Protein AF-A0A7Y2URL1-F1 (afdb_monomer)

Radius of gyration: 17.93 Å; Cα contacts (8 Å, |Δi|>4): 134; chains: 1; bounding box: 35×52×46 Å

Foldseek 3Di:
DDDDPPPPPQDPDPAAQEAEFEDDPCVLLVLLVVCLVCCVVNVHQHVYYHADDSSLVSQLCNLLVCSVVLNVLLVVLVVPDPDQDDPVCCVDDPNDGSVRVSCVVSCPVRCDPVSVVSVVVGTD

pLDDT: mean 84.2, std 15.53, range [36.22, 97.81]

Nearest PDB structures (foldseek):
  7y5e-assembly1_LN  TM=2.921E-01  e=6.245E+00  Porphyridium purpureum
  6xr0-assembly1_M  TM=3.214E-01  e=9.427E+00  Homo sapiens

Sequence (124 aa):
MLRLPLQMTAYDLPQFEQLVCSGGGTRCCWQGGWLDVVRDEIRLEPKRISAVSGGALTGAGFITRKGKTVLDAMCSAFGDLGSNIDPHEILTDEGLSAHQRVYREVVSDIFDAVTQREVTDGPP

Structure (mmCIF, N/CA/C/O backbone):
data_AF-A0A7Y2URL1-F1
#
_entry.id   AF-A0A7Y2URL1-F1
#
loop_
_atom_site.group_PDB
_atom_site.id
_atom_site.type_symbol
_atom_site.label_atom_id
_atom_site.label_alt_id
_atom_site.label_comp_id
_atom_site.label_asym_id
_atom_site.label_entity_id
_atom_site.label_seq_id
_atom_site.pdbx_PDB_ins_code
_atom_site.Cartn_x
_atom_site.Cartn_y
_atom_site.Cartn_z
_atom_site.occupancy
_atom_site.B_iso_or_equiv
_atom_site.auth_seq_id
_atom_site.auth_comp_id
_atom_site.auth_asym_id
_atom_site.auth_atom_id
_atom_site.pdbx_PDB_model_num
ATOM 1 N N . MET A 1 1 ? 0.204 -39.254 20.135 1.00 45.03 1 MET A N 1
ATOM 2 C CA . MET A 1 1 ? 0.805 -37.915 19.958 1.00 45.03 1 MET A CA 1
ATOM 3 C C . MET A 1 1 ? -0.348 -36.923 19.850 1.00 45.03 1 MET A C 1
ATOM 5 O O . MET A 1 1 ? -0.956 -36.813 18.795 1.00 45.03 1 MET A O 1
ATOM 9 N N . LEU A 1 2 ? -0.768 -36.346 20.979 1.00 36.22 2 LEU A N 1
ATOM 10 C CA . LEU A 1 2 ? -1.912 -35.433 21.049 1.00 36.22 2 LEU A CA 1
ATOM 11 C C . LEU A 1 2 ? -1.514 -34.090 20.426 1.00 36.22 2 LEU A C 1
ATOM 13 O O . LEU A 1 2 ? -0.689 -33.375 20.989 1.00 36.22 2 LEU A O 1
ATOM 17 N N . ARG A 1 3 ? -2.085 -33.749 19.266 1.00 45.50 3 ARG A N 1
ATOM 18 C CA . ARG A 1 3 ? -2.146 -32.353 18.820 1.00 45.50 3 ARG A CA 1
ATOM 19 C C . ARG A 1 3 ? -3.160 -31.656 19.722 1.00 45.50 3 ARG A C 1
ATOM 21 O O . ARG A 1 3 ? -4.354 -31.917 19.600 1.00 45.50 3 ARG A O 1
ATOM 28 N N . LEU A 1 4 ? -2.688 -30.813 20.636 1.00 40.22 4 LEU A N 1
ATOM 29 C CA . LEU A 1 4 ? -3.557 -29.811 21.244 1.00 40.22 4 LEU A CA 1
ATOM 30 C C . LEU A 1 4 ? -4.099 -28.920 20.115 1.00 40.22 4 LEU A C 1
ATOM 32 O O . LEU A 1 4 ? -3.298 -28.437 19.309 1.00 40.22 4 LEU A O 1
ATOM 36 N N . PRO A 1 5 ? -5.416 -28.681 20.027 1.00 43.69 5 PRO A N 1
ATOM 37 C CA . PRO A 1 5 ? -5.902 -27.565 19.245 1.00 43.69 5 PRO A CA 1
ATOM 38 C C . PRO A 1 5 ? -5.403 -26.299 19.944 1.00 43.69 5 PRO A C 1
ATOM 40 O O . PRO A 1 5 ? -5.748 -26.044 21.097 1.00 43.69 5 PRO A O 1
ATOM 43 N N . LEU A 1 6 ? -4.570 -25.511 19.265 1.00 50.34 6 LEU A N 1
ATOM 44 C CA . LEU A 1 6 ? -4.367 -24.111 19.625 1.00 50.34 6 LEU A CA 1
ATOM 45 C C . LEU A 1 6 ? -5.694 -23.388 19.363 1.00 50.34 6 LEU A C 1
ATOM 47 O O . LEU A 1 6 ? -5.870 -22.725 18.349 1.00 50.34 6 LEU A O 1
ATOM 51 N N . GLN A 1 7 ? -6.661 -23.552 20.264 1.00 49.12 7 GLN A N 1
ATOM 52 C CA . GLN A 1 7 ? -7.724 -22.576 20.430 1.00 49.12 7 GLN A CA 1
ATOM 53 C C . GLN A 1 7 ? -7.073 -21.360 21.084 1.00 49.12 7 GLN A C 1
ATOM 55 O O . GLN A 1 7 ? -7.101 -21.196 22.300 1.00 49.12 7 GLN A O 1
ATOM 60 N N . MET A 1 8 ? -6.441 -20.519 20.265 1.00 51.06 8 MET A N 1
ATOM 61 C CA . MET A 1 8 ? -6.251 -19.121 20.621 1.00 51.06 8 MET A CA 1
ATOM 62 C C . MET A 1 8 ? -7.650 -18.508 20.654 1.00 51.06 8 MET A C 1
ATOM 64 O O . MET A 1 8 ? -8.136 -17.963 19.669 1.00 51.06 8 MET A O 1
ATOM 68 N N . THR A 1 9 ? -8.346 -18.647 21.782 1.00 53.12 9 THR A N 1
ATOM 69 C CA . THR A 1 9 ? -9.370 -17.669 22.140 1.00 53.12 9 THR A CA 1
ATOM 70 C C . THR A 1 9 ? -8.675 -16.325 22.043 1.00 53.12 9 THR A C 1
ATOM 72 O O . THR A 1 9 ? -7.605 -16.196 22.640 1.00 53.12 9 THR A O 1
ATOM 75 N N . ALA A 1 10 ? -9.206 -15.398 21.243 1.00 54.72 10 ALA A N 1
ATOM 76 C CA . ALA A 1 10 ? -8.710 -14.034 21.158 1.00 54.72 10 ALA A CA 1
ATOM 77 C C . ALA A 1 10 ? -8.398 -13.562 22.581 1.00 54.72 10 ALA A C 1
ATOM 79 O O . ALA A 1 10 ? -9.305 -13.327 23.376 1.00 54.72 10 ALA A O 1
ATOM 80 N N . TYR A 1 11 ? -7.113 -13.553 22.937 1.00 54.53 11 TYR A N 1
ATOM 81 C CA . TYR A 1 11 ? -6.665 -12.877 24.137 1.00 54.53 11 TYR A CA 1
ATOM 82 C C . TYR A 1 11 ? -7.167 -11.439 23.996 1.00 54.53 11 TYR A C 1
ATOM 84 O O . TYR A 1 11 ? -7.282 -10.968 22.861 1.00 54.53 11 TYR A O 1
ATOM 92 N N . ASP A 1 12 ? -7.490 -10.768 25.104 1.00 67.44 12 ASP A N 1
ATOM 93 C CA . ASP A 1 12 ? -7.762 -9.324 25.145 1.00 67.44 12 ASP A CA 1
ATOM 94 C C . ASP A 1 12 ? -6.520 -8.567 24.648 1.00 67.44 12 ASP A C 1
ATOM 96 O O . ASP A 1 12 ? -5.747 -7.985 25.411 1.00 67.44 12 ASP A O 1
ATOM 100 N N . LEU A 1 13 ? -6.256 -8.655 23.347 1.00 70.31 13 LEU A N 1
ATOM 101 C CA . LEU A 1 13 ? -5.186 -7.956 22.690 1.00 70.31 13 LEU A CA 1
ATOM 102 C C . LEU A 1 13 ? -5.566 -6.484 22.780 1.00 70.31 13 LEU A C 1
ATOM 104 O O . LEU A 1 13 ? -6.713 -6.125 22.471 1.00 70.31 13 LEU A O 1
ATOM 108 N N . PRO A 1 14 ? -4.632 -5.631 23.225 1.00 76.12 14 PRO A N 1
ATOM 109 C CA . PRO A 1 14 ? -4.895 -4.211 23.286 1.00 76.12 14 PRO A CA 1
ATOM 110 C C . PRO A 1 14 ? -5.318 -3.741 21.896 1.00 76.12 14 PRO A C 1
ATOM 112 O O . PRO A 1 14 ? -4.638 -3.996 20.903 1.00 76.12 14 PRO A O 1
ATOM 115 N N . GLN A 1 15 ? -6.463 -3.068 21.838 1.00 87.62 15 GLN A N 1
ATOM 116 C CA . GLN A 1 15 ? -6.931 -2.458 20.605 1.00 87.62 15 GLN A CA 1
ATOM 117 C C . GLN A 1 15 ? -6.033 -1.264 20.283 1.00 87.62 15 GLN A C 1
ATOM 119 O O . GLN A 1 15 ? -5.816 -0.383 21.120 1.00 87.62 15 GLN A O 1
ATOM 124 N N . PHE A 1 16 ? -5.481 -1.245 19.073 1.00 92.00 16 PHE A N 1
ATOM 125 C CA . PHE A 1 16 ? -4.569 -0.194 18.643 1.00 92.00 16 PHE A CA 1
ATOM 126 C C . PHE A 1 16 ? -5.366 0.966 18.051 1.00 92.00 16 PHE A C 1
ATOM 128 O O . PHE A 1 16 ? -5.894 0.860 16.951 1.00 92.00 16 PHE A O 1
ATOM 135 N N . GLU A 1 17 ? -5.421 2.109 18.737 1.00 94.75 17 GLU A N 1
ATOM 136 C CA . GLU A 1 17 ? -6.118 3.288 18.196 1.00 94.75 17 GLU A CA 1
ATOM 137 C C . GLU A 1 17 ? -5.435 3.895 16.963 1.00 94.75 17 GLU A C 1
ATOM 139 O O . GLU A 1 17 ? -6.061 4.653 16.220 1.00 94.75 17 GLU A O 1
ATOM 144 N N . GLN A 1 18 ? -4.149 3.606 16.758 1.00 95.56 18 GLN A N 1
ATOM 145 C CA . GLN A 1 18 ? -3.357 4.191 15.689 1.00 95.56 18 GLN A CA 1
ATOM 146 C C . GLN A 1 18 ? -2.424 3.163 15.059 1.00 95.56 18 GLN A C 1
ATOM 148 O O . GLN A 1 18 ? -1.657 2.494 15.750 1.00 95.56 18 GLN A O 1
ATOM 153 N N . LEU A 1 19 ? -2.447 3.116 13.730 1.00 95.44 19 LEU A N 1
ATOM 154 C CA . LEU A 1 19 ? -1.481 2.400 12.914 1.00 95.44 19 LEU A CA 1
ATOM 155 C C . LEU A 1 19 ? -0.486 3.403 12.318 1.00 95.44 19 LEU A C 1
ATOM 157 O O . LEU A 1 19 ? -0.878 4.396 11.702 1.00 95.44 19 LEU A O 1
ATOM 161 N N . VAL A 1 20 ? 0.810 3.150 12.499 1.00 95.75 20 VAL A N 1
ATOM 162 C CA . VAL A 1 20 ? 1.879 3.986 11.937 1.00 95.75 20 VAL A CA 1
ATOM 163 C C . VAL A 1 20 ? 2.660 3.185 10.905 1.00 95.75 20 VAL A C 1
ATOM 165 O O . VAL A 1 20 ? 3.292 2.185 11.236 1.00 95.75 20 VAL A O 1
ATOM 168 N N . CYS A 1 21 ? 2.642 3.649 9.658 1.00 95.00 21 CYS A N 1
ATOM 169 C CA . CYS A 1 21 ? 3.365 3.038 8.552 1.00 95.00 21 CYS A CA 1
ATOM 170 C C . CYS A 1 21 ? 4.602 3.868 8.212 1.00 95.00 21 CYS A C 1
ATOM 172 O O . CYS A 1 21 ? 4.520 4.945 7.614 1.00 95.00 21 CYS A O 1
ATOM 174 N N . SER A 1 22 ? 5.767 3.357 8.588 1.00 91.62 22 SER A N 1
ATOM 175 C CA . SER A 1 22 ? 7.037 4.014 8.283 1.00 91.62 22 SER A CA 1
ATOM 176 C C . SER A 1 22 ? 7.510 3.692 6.864 1.00 91.62 22 SER A C 1
ATOM 178 O O . SER A 1 22 ? 7.227 2.624 6.323 1.00 91.62 22 SER A O 1
ATOM 180 N N . GLY A 1 23 ? 8.238 4.624 6.252 1.00 88.56 23 GLY A N 1
ATOM 181 C CA . GLY A 1 23 ? 8.891 4.391 4.966 1.00 88.56 23 GLY A CA 1
ATOM 182 C C . GLY A 1 23 ? 10.241 3.676 5.072 1.00 88.56 23 GLY A C 1
ATOM 183 O O . GLY A 1 23 ? 10.648 3.161 6.114 1.00 88.56 23 GLY A O 1
ATOM 184 N N . GLY A 1 24 ? 10.982 3.718 3.963 1.00 79.69 24 GLY A N 1
ATOM 185 C CA . GLY A 1 24 ? 12.361 3.244 3.857 1.00 79.69 24 GLY A CA 1
ATOM 186 C C . GLY A 1 24 ? 12.487 1.902 3.140 1.00 79.69 24 GLY A C 1
ATOM 187 O O . GLY A 1 24 ? 12.099 0.871 3.680 1.00 79.69 24 GLY A O 1
ATOM 188 N N . GLY A 1 25 ? 13.099 1.923 1.953 1.00 74.69 25 GLY A N 1
ATOM 189 C CA . GLY A 1 25 ? 13.448 0.741 1.159 1.00 74.69 25 GLY A CA 1
ATOM 190 C C . GLY A 1 25 ? 12.334 -0.304 1.040 1.00 74.69 25 GLY A C 1
ATOM 191 O O . GLY A 1 25 ? 11.143 0.010 1.021 1.00 74.69 25 GLY A O 1
ATOM 192 N N . THR A 1 26 ? 12.731 -1.575 1.028 1.00 72.44 26 THR A N 1
ATOM 193 C CA . THR A 1 26 ? 11.826 -2.732 0.921 1.00 72.44 26 THR A CA 1
ATOM 194 C C . THR A 1 26 ? 10.944 -2.954 2.158 1.00 72.44 26 THR A C 1
ATOM 196 O O . THR A 1 26 ? 10.049 -3.801 2.121 1.00 72.44 26 THR A O 1
ATOM 199 N N . ARG A 1 27 ? 11.123 -2.184 3.247 1.00 81.38 27 ARG A N 1
ATOM 200 C CA . ARG A 1 27 ? 10.321 -2.344 4.475 1.00 81.38 27 ARG A CA 1
ATOM 201 C C . ARG A 1 27 ? 8.840 -2.071 4.253 1.00 81.38 27 ARG A C 1
ATOM 203 O O . ARG A 1 27 ? 8.029 -2.700 4.919 1.00 81.38 27 ARG A O 1
ATOM 210 N N . CYS A 1 28 ? 8.479 -1.201 3.311 1.00 84.50 28 CYS A N 1
ATOM 211 C CA . CYS A 1 28 ? 7.074 -0.939 2.986 1.00 84.50 28 CYS A CA 1
ATOM 212 C C . CYS A 1 28 ? 6.339 -2.198 2.485 1.00 84.50 28 CYS A C 1
ATOM 214 O O . CYS A 1 28 ? 5.222 -2.482 2.921 1.00 84.50 28 CYS A O 1
ATOM 216 N N . CYS A 1 29 ? 6.995 -2.997 1.639 1.00 86.38 29 CYS A N 1
ATOM 217 C CA . CYS A 1 29 ? 6.456 -4.252 1.114 1.00 86.38 29 CYS A CA 1
ATOM 218 C C . CYS A 1 29 ? 6.368 -5.322 2.210 1.00 86.38 29 CYS A C 1
ATOM 220 O O . CYS A 1 29 ? 5.349 -5.998 2.335 1.00 86.38 29 CYS A O 1
ATOM 222 N N . TRP A 1 30 ? 7.398 -5.428 3.057 1.00 89.19 30 TRP A N 1
ATOM 223 C CA . TRP A 1 30 ? 7.390 -6.357 4.191 1.00 89.19 30 TRP A CA 1
ATOM 224 C C . TRP A 1 30 ? 6.297 -6.016 5.213 1.00 89.19 30 TRP A C 1
ATOM 226 O O . TRP A 1 30 ? 5.535 -6.889 5.621 1.00 89.19 30 TRP A O 1
ATOM 236 N N . GLN A 1 31 ? 6.173 -4.736 5.579 1.00 90.94 31 GLN A N 1
ATOM 237 C CA . GLN A 1 31 ? 5.148 -4.259 6.504 1.00 90.94 31 GLN A CA 1
ATOM 238 C C . GLN A 1 31 ? 3.739 -4.505 5.943 1.00 90.94 31 GLN A C 1
ATOM 240 O O . GLN A 1 31 ? 2.861 -4.941 6.680 1.00 90.94 31 GLN A O 1
ATOM 245 N N . GLY A 1 32 ? 3.528 -4.257 4.646 1.00 90.50 32 GLY A N 1
ATOM 246 C CA . GLY A 1 32 ? 2.250 -4.513 3.980 1.00 90.50 32 GLY A CA 1
ATOM 247 C C . GLY A 1 32 ? 1.870 -5.989 3.975 1.00 90.50 32 GLY A C 1
ATOM 248 O O . GLY A 1 32 ? 0.757 -6.320 4.371 1.00 90.50 32 GLY A O 1
ATOM 249 N N . GLY A 1 33 ? 2.804 -6.873 3.614 1.00 89.94 33 GLY A N 1
ATOM 250 C CA . GLY A 1 33 ? 2.568 -8.318 3.638 1.00 89.94 33 GLY A CA 1
ATOM 251 C C . GLY A 1 33 ? 2.282 -8.852 5.043 1.00 89.94 33 GLY A C 1
ATOM 252 O O . GLY A 1 33 ? 1.388 -9.672 5.217 1.00 89.94 33 GLY A O 1
ATOM 253 N N . TRP A 1 34 ? 2.990 -8.356 6.064 1.00 90.75 34 TRP A N 1
ATOM 254 C CA . TRP A 1 34 ? 2.696 -8.720 7.452 1.00 90.75 34 TRP A CA 1
ATOM 255 C C . TRP A 1 34 ? 1.299 -8.255 7.879 1.00 90.75 34 TRP A C 1
ATOM 257 O O . TRP A 1 34 ? 0.536 -9.053 8.420 1.00 90.75 34 TRP A O 1
ATOM 267 N N . LEU A 1 35 ? 0.946 -6.993 7.596 1.00 93.00 35 LEU A N 1
ATOM 268 C CA . LEU A 1 35 ? -0.368 -6.432 7.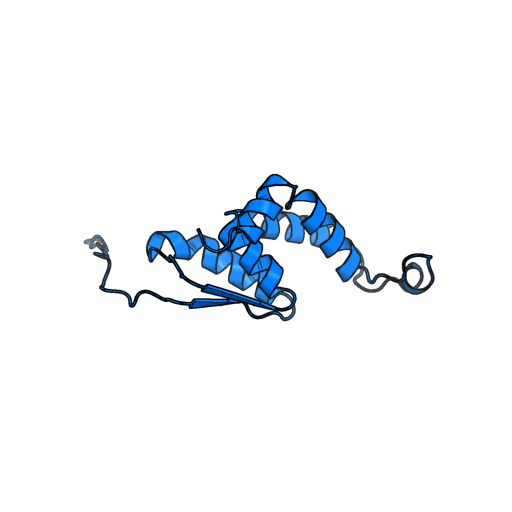923 1.00 93.00 35 LEU A CA 1
ATOM 269 C C . LEU A 1 35 ? -1.512 -7.197 7.249 1.00 93.00 35 LEU A C 1
ATOM 271 O O . LEU A 1 35 ? -2.544 -7.391 7.880 1.00 93.00 35 LEU A O 1
ATOM 275 N N . ASP A 1 36 ? -1.326 -7.649 6.009 1.00 90.75 36 ASP A N 1
ATOM 276 C CA . ASP A 1 36 ? -2.319 -8.435 5.266 1.00 90.75 36 ASP A CA 1
ATOM 277 C C . ASP A 1 36 ? -2.660 -9.758 5.969 1.00 90.75 36 ASP A C 1
ATOM 279 O O . ASP A 1 36 ? -3.821 -10.149 6.031 1.00 90.75 36 ASP A O 1
ATOM 283 N N . VAL A 1 37 ? -1.659 -10.399 6.582 1.00 90.88 37 VAL A N 1
ATOM 284 C CA . VAL A 1 37 ? -1.835 -11.654 7.324 1.00 90.88 37 VAL A CA 1
ATOM 285 C C . VAL A 1 37 ? -2.443 -11.419 8.706 1.00 90.88 37 VAL A C 1
ATOM 287 O O . VAL A 1 37 ? -3.343 -12.147 9.112 1.00 90.88 37 VAL A O 1
ATOM 290 N N . VAL A 1 38 ? -1.950 -10.434 9.464 1.00 91.50 38 VAL A N 1
ATOM 291 C CA . VAL A 1 38 ? -2.334 -10.308 10.883 1.00 91.50 38 VAL A CA 1
ATOM 292 C C . VAL A 1 38 ? -3.613 -9.515 11.114 1.00 91.50 38 VAL A C 1
ATOM 294 O O . VAL A 1 38 ? -4.217 -9.672 12.173 1.00 91.50 38 VAL A O 1
ATOM 297 N N . ARG A 1 39 ? -4.022 -8.647 10.175 1.00 92.12 39 ARG A N 1
ATOM 298 C CA . ARG A 1 39 ? -5.122 -7.690 10.390 1.00 92.12 39 ARG A CA 1
ATOM 299 C C . ARG A 1 39 ? -6.417 -8.352 10.846 1.00 92.12 39 ARG A C 1
ATOM 301 O O . ARG A 1 39 ? -7.052 -7.844 11.761 1.00 92.12 39 ARG A O 1
ATOM 308 N N . ASP A 1 40 ? -6.791 -9.474 10.240 1.00 91.12 40 ASP A N 1
ATOM 309 C CA . ASP A 1 40 ? -8.066 -10.132 10.519 1.00 91.12 40 ASP A CA 1
ATOM 310 C C . ASP A 1 40 ? -7.940 -11.026 11.770 1.00 91.12 40 ASP A C 1
ATOM 312 O O . ASP A 1 40 ? -8.843 -11.048 12.606 1.00 91.12 40 ASP A O 1
ATOM 316 N N . GLU A 1 41 ? -6.774 -11.654 11.974 1.00 91.25 41 GLU A N 1
ATOM 317 C CA . GLU A 1 41 ? -6.463 -12.480 13.154 1.00 91.25 41 GLU A CA 1
ATOM 318 C C . GLU A 1 41 ? -6.517 -11.686 14.466 1.00 91.25 41 GLU A C 1
ATOM 320 O O . GLU A 1 41 ? -6.976 -12.196 15.489 1.00 91.25 41 GLU A O 1
ATOM 325 N N . ILE A 1 42 ? -6.072 -10.425 14.443 1.00 90.31 42 ILE A N 1
ATOM 326 C CA . ILE A 1 42 ? -6.070 -9.553 15.630 1.00 90.31 42 ILE A CA 1
ATOM 327 C C . ILE A 1 42 ? -7.217 -8.538 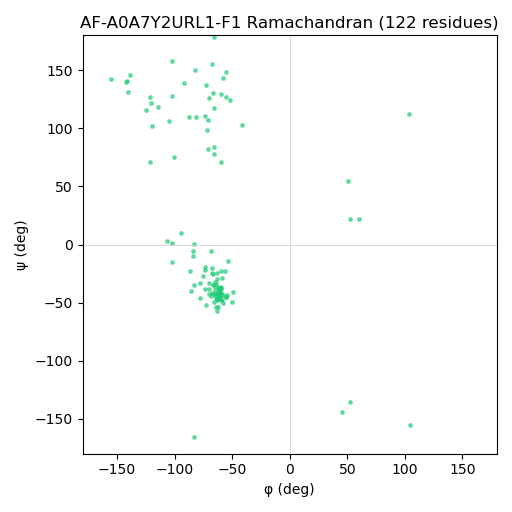15.642 1.00 90.31 42 ILE A C 1
ATOM 329 O O . ILE A 1 42 ? -7.289 -7.740 16.575 1.00 90.31 42 ILE A O 1
ATOM 333 N N . ARG A 1 43 ? -8.097 -8.558 14.629 1.00 90.88 43 ARG A N 1
ATOM 334 C CA . ARG A 1 43 ? -9.166 -7.562 14.417 1.00 90.88 43 ARG A CA 1
ATOM 335 C C . ARG A 1 43 ? -8.631 -6.128 14.474 1.00 90.88 43 ARG A C 1
ATOM 337 O O . ARG A 1 43 ? -9.056 -5.306 15.278 1.00 90.88 43 ARG A O 1
ATOM 344 N N . LEU A 1 44 ? -7.621 -5.854 13.654 1.00 92.56 44 LEU A N 1
ATOM 345 C CA . LEU A 1 44 ? -6.939 -4.569 13.613 1.00 92.56 44 LEU A CA 1
ATOM 346 C C . LEU A 1 44 ? -7.835 -3.496 12.971 1.00 92.56 44 LEU A C 1
ATOM 348 O O . LEU A 1 44 ? -7.877 -3.377 11.747 1.00 92.56 44 LEU A O 1
ATOM 352 N N . GLU A 1 45 ? -8.488 -2.690 13.808 1.00 92.94 45 GLU A N 1
ATOM 353 C CA . GLU A 1 45 ? -9.413 -1.611 13.416 1.00 92.94 45 GLU A CA 1
ATOM 354 C C . GLU A 1 45 ? -8.936 -0.246 13.970 1.00 92.94 45 GLU A C 1
ATOM 356 O O . GLU A 1 45 ? -9.493 0.290 14.934 1.00 92.94 45 GLU A O 1
ATOM 361 N N . PRO A 1 46 ? -7.835 0.324 13.436 1.00 95.12 46 PRO A N 1
ATOM 362 C CA . PRO A 1 46 ? -7.265 1.558 13.960 1.00 95.12 46 PRO A CA 1
ATOM 363 C C . PRO A 1 46 ? -8.127 2.772 13.603 1.00 95.12 46 PRO A C 1
ATOM 365 O O . PRO A 1 46 ? -8.499 2.971 12.454 1.00 95.12 46 PRO A O 1
ATOM 368 N N . LYS A 1 47 ? -8.338 3.680 14.561 1.00 95.62 47 LYS A N 1
ATOM 369 C CA . LYS A 1 47 ? -9.073 4.943 14.339 1.00 95.62 47 LYS A CA 1
ATOM 370 C C . LYS A 1 47 ? -8.278 5.970 13.532 1.00 95.62 47 LYS A C 1
ATOM 372 O O . LYS A 1 47 ? -8.835 6.954 13.052 1.00 95.62 47 LYS A O 1
ATOM 377 N N . ARG A 1 48 ? -6.954 5.811 13.463 1.00 96.44 48 ARG A N 1
ATOM 378 C CA . ARG A 1 48 ? -6.037 6.711 12.754 1.00 96.44 48 ARG A CA 1
ATOM 379 C C . ARG A 1 48 ? -4.946 5.921 12.056 1.00 96.44 48 ARG A C 1
ATOM 381 O O . ARG A 1 48 ? -4.369 5.002 12.632 1.00 96.44 48 ARG A O 1
ATOM 388 N N . ILE A 1 49 ? -4.597 6.356 10.852 1.00 97.12 49 ILE A N 1
ATOM 389 C CA . ILE A 1 49 ? -3.445 5.845 10.114 1.00 97.12 49 ILE A CA 1
ATOM 390 C C . ILE A 1 49 ? -2.514 7.023 9.832 1.00 97.12 49 ILE A C 1
ATOM 392 O O . ILE A 1 49 ? -2.939 8.055 9.319 1.00 97.12 49 ILE A O 1
ATOM 396 N N . SER A 1 50 ? -1.240 6.893 10.195 1.00 96.81 50 SER A N 1
ATOM 397 C CA . SER A 1 50 ? -0.200 7.873 9.865 1.00 96.81 50 SER A CA 1
ATOM 398 C C . SER A 1 50 ? 0.878 7.187 9.055 1.00 96.81 50 SER A C 1
ATOM 400 O O . SER A 1 50 ? 1.465 6.208 9.510 1.00 96.81 50 SER A O 1
ATOM 402 N N . ALA A 1 51 ? 1.139 7.684 7.854 1.00 95.31 51 ALA A N 1
ATOM 403 C CA . ALA A 1 51 ? 1.999 6.996 6.912 1.00 95.31 51 ALA A CA 1
ATOM 404 C C . ALA A 1 51 ? 2.871 7.980 6.131 1.00 95.31 51 ALA A C 1
ATOM 406 O O . ALA A 1 51 ? 2.412 9.058 5.762 1.00 95.31 51 ALA A O 1
ATOM 407 N N . VAL A 1 52 ? 4.137 7.625 5.896 1.00 94.50 52 VAL A N 1
ATOM 408 C CA . VAL A 1 52 ? 5.108 8.511 5.230 1.00 94.50 52 VAL A CA 1
ATOM 409 C C . VAL A 1 52 ? 5.984 7.752 4.238 1.00 94.50 52 VAL A C 1
ATOM 411 O O . VAL A 1 52 ? 6.362 6.604 4.482 1.00 94.50 52 VAL A O 1
ATOM 414 N N . SER A 1 53 ? 6.363 8.410 3.135 1.00 92.19 53 SER A N 1
ATOM 415 C CA . SER A 1 53 ? 7.198 7.818 2.074 1.00 92.19 53 SER A CA 1
ATOM 416 C C . SER A 1 53 ? 6.600 6.480 1.593 1.00 92.19 53 SER A C 1
ATOM 418 O O . SER A 1 53 ? 5.387 6.391 1.431 1.00 92.19 53 SER A O 1
ATOM 420 N N . GLY A 1 54 ? 7.393 5.420 1.405 1.00 91.50 54 GLY A N 1
ATOM 421 C CA . GLY A 1 54 ? 6.885 4.090 1.035 1.00 91.50 54 GLY A CA 1
ATOM 422 C C . GLY A 1 54 ? 5.843 3.519 2.012 1.00 91.50 54 GLY A C 1
ATOM 423 O O . GLY A 1 54 ? 5.012 2.713 1.612 1.00 91.50 54 GLY A O 1
ATOM 424 N N . GLY A 1 55 ? 5.820 3.974 3.269 1.00 94.44 55 GLY A N 1
ATOM 425 C CA . GLY A 1 55 ? 4.787 3.595 4.232 1.00 94.44 55 GLY A CA 1
ATOM 426 C C . GLY A 1 55 ? 3.400 4.119 3.856 1.00 94.44 55 GLY A C 1
ATOM 427 O O . GLY A 1 55 ? 2.408 3.493 4.218 1.00 94.44 55 GLY A O 1
ATOM 428 N N . ALA A 1 56 ? 3.306 5.219 3.095 1.00 94.81 56 ALA A N 1
ATOM 429 C CA . ALA A 1 56 ? 2.038 5.724 2.561 1.00 94.81 56 ALA A CA 1
ATOM 430 C C . ALA A 1 56 ? 1.373 4.702 1.631 1.00 94.81 56 ALA A C 1
ATOM 432 O O . ALA A 1 56 ? 0.175 4.462 1.751 1.00 94.81 56 ALA A O 1
ATOM 433 N N . LEU A 1 57 ? 2.164 4.023 0.794 1.00 94.44 57 LEU A N 1
ATOM 434 C CA . LEU A 1 57 ? 1.680 2.930 -0.047 1.00 94.44 57 LEU A CA 1
ATOM 435 C C . LEU A 1 57 ? 1.172 1.752 0.797 1.00 94.44 57 LEU A C 1
ATOM 437 O O . LEU A 1 57 ? 0.106 1.209 0.521 1.00 94.44 57 LEU A O 1
ATOM 441 N N . THR A 1 58 ? 1.892 1.393 1.864 1.00 95.25 58 THR A N 1
ATOM 442 C CA . THR A 1 58 ? 1.442 0.364 2.812 1.00 95.25 58 THR A CA 1
ATOM 443 C C . THR A 1 58 ? 0.116 0.738 3.477 1.00 95.25 58 THR A C 1
ATOM 445 O O . THR A 1 58 ? -0.780 -0.096 3.565 1.00 95.25 58 THR A O 1
ATOM 448 N N . GLY A 1 59 ? -0.026 1.988 3.930 1.00 96.00 59 GLY A N 1
ATOM 449 C CA . GLY A 1 59 ? -1.266 2.494 4.522 1.00 96.00 59 GLY A CA 1
ATOM 450 C C . GLY A 1 59 ? -2.436 2.464 3.537 1.00 96.00 59 GLY A C 1
ATOM 451 O O . GLY A 1 59 ? -3.505 1.966 3.879 1.00 96.00 59 GLY A O 1
ATOM 452 N N . ALA A 1 60 ? -2.216 2.909 2.299 1.00 96.06 60 ALA A N 1
ATOM 453 C CA . ALA A 1 60 ? -3.224 2.857 1.243 1.00 96.06 60 ALA A CA 1
ATOM 454 C C . ALA A 1 60 ? -3.648 1.411 0.926 1.00 96.06 60 ALA A C 1
ATOM 456 O O . ALA A 1 60 ? -4.839 1.118 0.835 1.00 96.06 60 ALA A O 1
ATOM 457 N N . GLY A 1 61 ? -2.692 0.481 0.831 1.00 95.62 61 GLY A N 1
ATOM 458 C CA . GLY A 1 61 ? -2.973 -0.944 0.641 1.00 95.62 61 GLY A CA 1
ATOM 459 C C . GLY A 1 61 ? -3.730 -1.578 1.815 1.00 95.62 61 GLY A C 1
ATOM 460 O O . GLY A 1 61 ? -4.570 -2.451 1.601 1.00 95.62 61 GLY A O 1
ATOM 461 N N . PHE A 1 62 ? -3.476 -1.125 3.048 1.00 96.38 62 PHE A N 1
ATOM 462 C CA . PHE A 1 62 ? -4.226 -1.558 4.228 1.00 96.38 62 PHE A CA 1
ATOM 463 C C . PHE A 1 62 ? -5.690 -1.095 4.172 1.00 96.38 62 PHE A C 1
ATOM 465 O O . PHE A 1 62 ? -6.586 -1.926 4.336 1.00 96.38 62 PHE A O 1
ATOM 472 N N . ILE A 1 63 ? -5.931 0.194 3.897 1.00 96.81 63 ILE A N 1
ATOM 473 C CA . ILE A 1 63 ? -7.282 0.781 3.809 1.00 96.81 63 ILE A CA 1
ATOM 474 C C . ILE A 1 63 ? -8.115 0.061 2.741 1.00 96.81 63 ILE A C 1
ATOM 476 O O . ILE A 1 63 ? -9.198 -0.437 3.021 1.00 96.81 63 ILE A O 1
ATOM 480 N N . THR A 1 64 ? -7.552 -0.085 1.543 1.00 96.44 64 THR A N 1
ATOM 481 C CA . THR A 1 64 ? -8.246 -0.605 0.346 1.00 96.44 64 THR A CA 1
ATOM 482 C C . THR A 1 64 ? -8.301 -2.136 0.259 1.00 96.44 64 THR A C 1
ATOM 484 O O . THR A 1 64 ? -8.763 -2.692 -0.734 1.00 96.44 64 THR A O 1
ATOM 487 N N . ARG A 1 65 ? -7.746 -2.856 1.246 1.00 95.31 65 ARG A N 1
ATOM 488 C CA . ARG A 1 65 ? -7.468 -4.310 1.172 1.00 95.31 65 ARG A CA 1
ATOM 489 C C . ARG A 1 65 ? -6.655 -4.736 -0.069 1.00 95.31 65 ARG A C 1
ATOM 491 O O . ARG A 1 65 ? -6.661 -5.907 -0.438 1.00 95.31 65 ARG A O 1
ATOM 498 N N . LYS A 1 66 ? -5.903 -3.823 -0.697 1.00 95.19 66 LYS A N 1
ATOM 499 C CA . LYS A 1 66 ? -5.046 -4.118 -1.863 1.00 95.19 66 LYS A CA 1
ATOM 500 C C . LYS A 1 66 ? -3.588 -4.424 -1.516 1.00 95.19 66 LYS A C 1
ATOM 502 O O . LYS A 1 66 ? -2.760 -4.519 -2.418 1.00 95.19 66 LYS A O 1
ATOM 507 N N . GLY A 1 67 ? -3.248 -4.599 -0.236 1.00 92.75 67 GLY A N 1
ATOM 508 C CA . GLY A 1 67 ? -1.874 -4.847 0.223 1.00 92.75 67 GLY A CA 1
ATOM 509 C C . GLY A 1 67 ? -1.157 -5.974 -0.533 1.00 92.75 67 GLY A C 1
ATOM 510 O O . GLY A 1 67 ? -0.060 -5.761 -1.052 1.00 92.75 67 GLY A O 1
ATOM 511 N N . LYS A 1 68 ? -1.797 -7.143 -0.670 1.00 91.94 68 LYS A N 1
ATOM 512 C CA . LYS A 1 68 ? -1.248 -8.271 -1.440 1.00 91.94 68 LYS A CA 1
ATOM 513 C C . LYS A 1 68 ? -1.088 -7.959 -2.929 1.00 91.94 68 LYS A C 1
ATOM 515 O O . LYS A 1 68 ? -0.047 -8.268 -3.499 1.00 91.94 68 LYS A O 1
ATOM 520 N N . THR A 1 69 ? -2.076 -7.304 -3.537 1.00 94.25 69 THR A N 1
ATOM 521 C CA . THR A 1 69 ? -2.032 -6.889 -4.948 1.00 94.25 69 THR A CA 1
ATOM 522 C C . THR A 1 69 ? -0.859 -5.950 -5.220 1.00 94.25 69 THR A C 1
ATOM 524 O O . THR A 1 69 ? -0.142 -6.129 -6.199 1.00 94.25 69 THR A O 1
ATOM 527 N N . VAL A 1 70 ? -0.621 -4.983 -4.327 1.00 92.69 70 VAL A N 1
ATOM 528 C CA . VAL A 1 70 ? 0.534 -4.077 -4.402 1.00 92.69 70 VAL A CA 1
ATOM 529 C C . VAL A 1 70 ? 1.845 -4.848 -4.310 1.00 92.69 70 VAL A C 1
ATOM 531 O O . VAL A 1 70 ? 2.745 -4.601 -5.109 1.00 92.69 70 V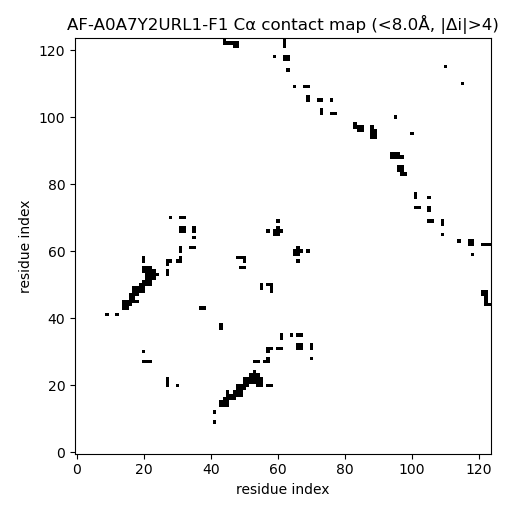AL A O 1
ATOM 534 N N . LEU A 1 71 ? 1.961 -5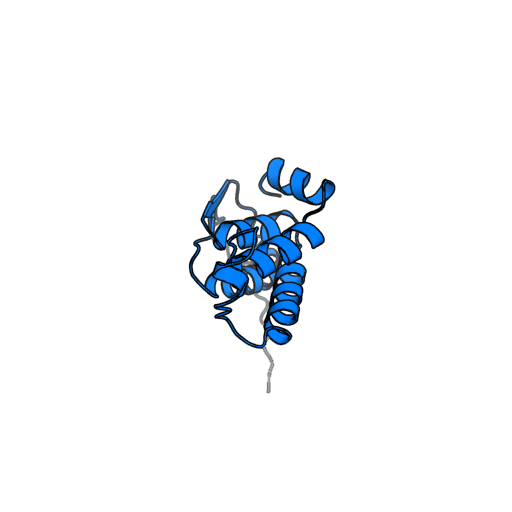.776 -3.355 1.00 90.94 71 LEU A N 1
ATOM 535 C CA . LEU A 1 71 ? 3.166 -6.588 -3.196 1.00 90.94 71 LEU A CA 1
ATOM 536 C C . LEU A 1 71 ? 3.472 -7.389 -4.468 1.00 90.94 71 LEU A C 1
ATOM 538 O O . LEU A 1 71 ? 4.602 -7.355 -4.948 1.00 90.94 71 LEU A O 1
ATOM 542 N N . ASP A 1 72 ? 2.468 -8.064 -5.026 1.00 92.06 72 ASP A N 1
ATOM 543 C CA . ASP A 1 72 ? 2.633 -8.901 -6.216 1.00 92.06 72 ASP A CA 1
ATOM 544 C C . ASP A 1 72 ? 3.019 -8.075 -7.446 1.00 92.06 72 ASP A C 1
ATOM 546 O O . ASP A 1 72 ? 3.942 -8.446 -8.173 1.00 92.06 72 ASP A O 1
ATOM 550 N N . ALA A 1 73 ? 2.373 -6.924 -7.650 1.00 92.69 73 ALA A N 1
ATOM 551 C CA . ALA A 1 73 ? 2.690 -6.029 -8.759 1.00 92.69 73 ALA A CA 1
ATOM 552 C C . ALA A 1 73 ? 4.097 -5.430 -8.639 1.00 92.69 73 ALA A C 1
ATOM 554 O O . ALA A 1 73 ? 4.835 -5.405 -9.621 1.00 92.69 73 ALA A O 1
ATOM 555 N N . MET A 1 74 ? 4.505 -5.013 -7.434 1.00 90.75 74 MET A N 1
ATOM 556 C CA . MET A 1 74 ? 5.873 -4.549 -7.189 1.00 90.75 74 MET A CA 1
ATOM 557 C C . MET A 1 74 ? 6.890 -5.658 -7.466 1.00 90.75 74 MET A C 1
ATOM 559 O O . MET A 1 74 ? 7.887 -5.417 -8.140 1.00 90.75 74 MET A O 1
ATOM 563 N N . CYS A 1 75 ? 6.646 -6.883 -6.987 1.00 90.38 75 CYS A N 1
ATOM 564 C CA . CYS A 1 75 ? 7.520 -8.024 -7.262 1.00 90.38 75 CYS A CA 1
ATOM 565 C C . CYS A 1 75 ? 7.637 -8.318 -8.762 1.00 90.38 75 CYS A C 1
ATOM 567 O O . CYS A 1 75 ? 8.745 -8.571 -9.229 1.00 90.38 75 CYS A O 1
ATOM 569 N N . SER A 1 76 ? 6.529 -8.256 -9.506 1.00 92.50 76 SER A N 1
ATOM 570 C CA . SER A 1 76 ? 6.537 -8.429 -10.961 1.00 92.50 76 SER A CA 1
ATOM 571 C C . SER A 1 76 ? 7.360 -7.335 -11.642 1.00 92.50 76 SER A C 1
ATOM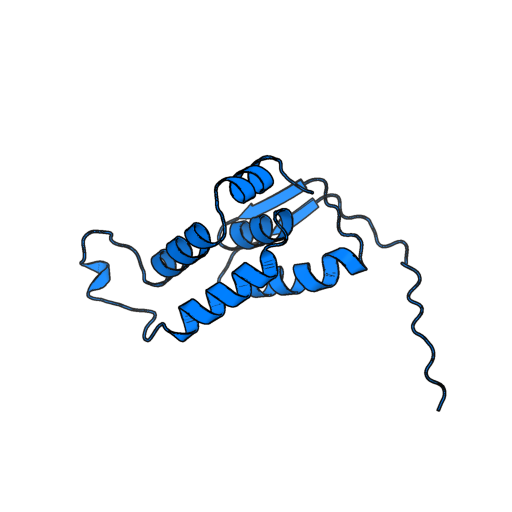 573 O O . SER A 1 76 ? 8.313 -7.642 -12.349 1.00 92.50 76 SER A O 1
ATOM 575 N N . ALA A 1 77 ? 7.058 -6.063 -11.364 1.00 90.69 77 ALA A N 1
ATOM 576 C CA . ALA A 1 77 ? 7.725 -4.929 -12.000 1.00 90.69 77 ALA A CA 1
ATOM 577 C C . ALA A 1 77 ? 9.232 -4.882 -11.697 1.00 90.69 77 ALA A C 1
ATOM 579 O O . ALA A 1 77 ? 10.036 -4.558 -12.567 1.00 90.69 77 ALA A O 1
ATOM 580 N N . PHE A 1 78 ? 9.643 -5.248 -10.477 1.00 87.94 78 PHE A N 1
ATOM 581 C CA . PHE A 1 78 ? 11.064 -5.360 -10.143 1.00 87.94 78 PHE A CA 1
ATOM 582 C C . PHE A 1 78 ? 11.733 -6.605 -10.726 1.00 87.94 78 PHE A C 1
ATOM 584 O O . PHE A 1 78 ? 12.939 -6.570 -10.958 1.00 87.94 78 PHE A O 1
ATOM 591 N N . GLY A 1 79 ? 10.992 -7.690 -10.961 1.00 89.06 79 GLY A N 1
ATOM 592 C CA . GLY A 1 79 ? 11.513 -8.892 -11.615 1.00 89.06 79 GLY A CA 1
ATOM 593 C C . GLY A 1 79 ? 11.922 -8.644 -13.068 1.00 89.06 79 GLY A C 1
ATOM 594 O O . GLY A 1 79 ? 12.903 -9.222 -13.531 1.00 89.06 79 GLY A O 1
ATOM 595 N N . ASP A 1 80 ? 11.219 -7.737 -13.744 1.00 84.19 80 ASP A N 1
ATOM 596 C CA . ASP A 1 80 ? 11.496 -7.348 -15.129 1.00 84.19 80 ASP A CA 1
ATOM 597 C C . ASP A 1 80 ? 12.587 -6.263 -15.242 1.00 84.19 80 ASP A C 1
ATOM 599 O O . ASP A 1 80 ? 13.089 -5.978 -16.334 1.00 84.19 80 ASP A O 1
ATOM 603 N N . LEU A 1 81 ? 12.997 -5.659 -14.119 1.00 80.75 81 LEU A N 1
ATOM 604 C CA . LEU A 1 81 ? 13.968 -4.570 -14.107 1.00 80.75 81 LEU A CA 1
ATOM 605 C C . LEU A 1 81 ? 15.410 -5.099 -14.187 1.00 80.75 81 LEU A C 1
ATOM 607 O O . LEU A 1 81 ? 15.957 -5.640 -13.228 1.00 80.75 81 LEU A O 1
ATOM 611 N N . GLY A 1 82 ? 16.068 -4.875 -15.327 1.00 77.94 82 GLY A N 1
ATOM 612 C CA . GLY A 1 82 ? 17.455 -5.304 -15.548 1.00 77.94 82 GLY A CA 1
ATOM 613 C C . GLY A 1 82 ? 18.525 -4.484 -14.807 1.00 77.94 82 GLY A C 1
ATOM 614 O O . GLY A 1 82 ? 19.632 -4.978 -14.591 1.00 77.94 82 GLY A O 1
ATOM 615 N N . SER A 1 83 ? 18.230 -3.237 -14.414 1.00 79.81 83 SER A N 1
ATOM 616 C CA . SER A 1 83 ? 19.153 -2.351 -13.686 1.00 79.81 83 SER A CA 1
ATOM 617 C C . SER A 1 83 ? 18.400 -1.297 -12.870 1.00 79.81 83 SER A C 1
ATOM 619 O O . SER A 1 83 ? 17.419 -0.727 -13.333 1.00 79.81 83 SER A O 1
ATOM 621 N N . ASN A 1 84 ? 18.912 -0.976 -11.676 1.00 77.31 84 ASN A N 1
ATOM 622 C CA . ASN A 1 84 ? 18.428 0.148 -10.857 1.00 77.31 84 ASN A CA 1
ATOM 623 C C . ASN A 1 84 ? 19.054 1.498 -11.249 1.00 77.31 84 ASN A C 1
ATOM 625 O O . ASN A 1 84 ? 18.713 2.531 -10.673 1.00 77.31 84 ASN A O 1
ATOM 629 N N . ILE A 1 85 ? 20.010 1.481 -12.178 1.00 71.81 85 ILE A N 1
ATOM 630 C CA . ILE A 1 85 ? 20.714 2.658 -12.678 1.00 71.81 85 ILE A CA 1
ATOM 631 C C . ILE A 1 85 ? 20.549 2.667 -14.190 1.00 71.81 85 ILE A C 1
ATOM 633 O O . ILE A 1 85 ? 21.077 1.785 -14.871 1.00 71.81 85 ILE A O 1
ATOM 637 N N . ASP A 1 86 ? 19.866 3.685 -14.699 1.00 66.19 86 ASP A N 1
ATOM 638 C CA . ASP A 1 86 ? 19.871 4.004 -16.118 1.00 66.19 86 ASP A CA 1
ATOM 639 C C . ASP A 1 86 ? 20.438 5.423 -16.312 1.00 66.19 86 ASP A C 1
ATOM 641 O O . ASP A 1 86 ? 19.758 6.419 -16.048 1.00 66.19 86 ASP A O 1
ATOM 645 N N . PRO A 1 87 ? 21.713 5.541 -16.729 1.00 59.09 87 PRO A N 1
ATOM 646 C CA . PRO A 1 87 ? 22.344 6.828 -17.002 1.00 59.09 87 PRO A CA 1
ATOM 647 C C . PRO A 1 87 ? 21.689 7.597 -18.156 1.00 59.09 87 PRO A C 1
ATOM 649 O O . PRO A 1 87 ? 21.810 8.820 -18.206 1.00 59.09 87 PRO A O 1
ATOM 652 N N . HIS A 1 88 ? 21.019 6.904 -19.082 1.00 57.47 88 HIS A N 1
ATOM 653 C CA . HIS A 1 88 ? 20.313 7.524 -20.197 1.00 57.47 88 HIS A CA 1
ATOM 654 C C . HIS A 1 88 ? 18.975 8.115 -19.741 1.00 57.47 88 HIS A C 1
ATOM 656 O O . HIS A 1 88 ? 18.608 9.184 -20.214 1.00 57.47 88 HIS A O 1
ATOM 662 N N . GLU A 1 89 ? 18.300 7.511 -18.759 1.00 58.81 89 GLU A N 1
ATOM 663 C CA . GLU A 1 89 ? 17.026 8.025 -18.228 1.00 58.81 89 GLU A CA 1
ATOM 664 C C . GLU A 1 89 ? 17.173 9.312 -17.413 1.00 58.81 89 GLU A C 1
ATOM 666 O O . GLU A 1 89 ? 16.318 10.195 -17.501 1.00 58.81 89 GLU A O 1
ATOM 671 N N . ILE A 1 90 ? 18.296 9.471 -16.700 1.00 56.06 90 ILE A N 1
ATOM 672 C CA . ILE A 1 90 ? 18.657 10.721 -16.000 1.00 56.06 90 ILE A CA 1
ATOM 673 C C . ILE A 1 90 ? 18.764 11.902 -16.988 1.00 56.06 90 ILE A C 1
ATOM 675 O O . ILE A 1 90 ? 18.632 13.059 -16.592 1.00 56.06 90 ILE A O 1
ATOM 679 N N . LEU A 1 91 ? 18.986 11.613 -18.274 1.00 57.94 91 LEU A N 1
ATOM 680 C CA . LEU A 1 91 ? 19.175 12.584 -19.351 1.00 57.94 91 LEU A CA 1
ATOM 681 C C . LEU A 1 91 ? 17.967 12.698 -20.305 1.00 57.94 91 LEU A C 1
ATOM 683 O O . LEU A 1 91 ? 18.045 13.456 -21.270 1.00 57.94 91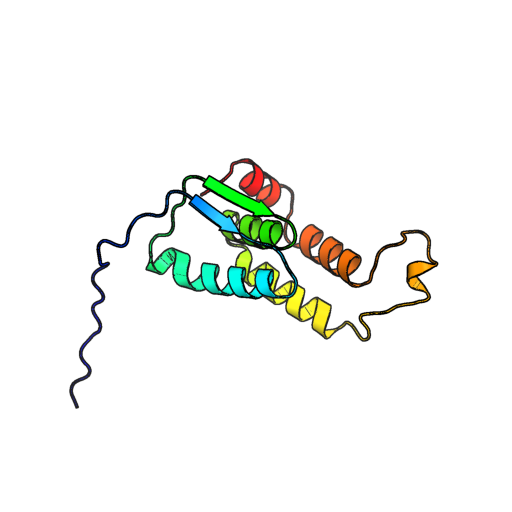 LEU A O 1
ATOM 687 N N . THR A 1 92 ? 16.868 11.975 -20.054 1.00 56.38 92 THR A N 1
ATOM 688 C CA . THR A 1 92 ? 15.616 12.041 -20.843 1.00 56.38 92 THR A CA 1
ATOM 689 C C . THR A 1 92 ? 14.521 12.863 -20.149 1.00 56.38 92 THR A C 1
ATOM 691 O O . THR A 1 92 ? 14.541 13.024 -18.930 1.00 56.38 92 THR A O 1
ATOM 694 N N . ASP A 1 93 ? 13.556 13.360 -20.934 1.00 52.56 93 ASP A N 1
ATOM 695 C CA . ASP A 1 93 ? 12.642 14.487 -20.649 1.00 52.56 93 ASP A CA 1
ATOM 696 C C . ASP A 1 93 ? 11.802 14.455 -19.347 1.00 52.56 93 ASP A C 1
ATOM 698 O O . ASP A 1 93 ? 11.276 15.498 -18.963 1.00 52.56 93 ASP A O 1
ATOM 702 N N . GLU A 1 94 ? 11.678 13.332 -18.626 1.00 64.00 94 GLU A N 1
ATOM 703 C CA . GLU A 1 94 ? 10.931 13.291 -17.349 1.00 64.00 94 GLU A CA 1
ATOM 704 C C . GLU A 1 94 ? 11.814 13.295 -16.086 1.00 64.00 94 GLU A C 1
ATOM 706 O O . GLU A 1 94 ? 11.308 13.553 -14.993 1.00 64.00 94 GLU A O 1
ATOM 711 N N . GLY A 1 95 ? 13.124 13.030 -16.197 1.00 72.19 95 GLY A N 1
ATOM 712 C CA . GLY A 1 95 ? 14.070 13.108 -15.070 1.00 72.19 95 GLY A CA 1
ATOM 713 C C . GLY A 1 95 ? 13.774 12.183 -13.875 1.00 72.19 95 GLY A C 1
ATOM 714 O O . GLY A 1 95 ? 14.214 12.462 -12.757 1.00 72.19 95 GLY A O 1
ATOM 715 N N . LEU A 1 96 ? 13.016 11.099 -14.075 1.00 78.75 96 LEU A N 1
ATOM 716 C CA . LEU A 1 96 ? 12.665 10.130 -13.032 1.00 78.75 96 LEU A CA 1
ATOM 717 C C . LEU A 1 96 ? 13.678 8.980 -12.968 1.00 78.75 96 LEU A C 1
ATOM 719 O O . LEU A 1 96 ? 14.081 8.427 -13.986 1.00 78.75 96 LEU A O 1
ATOM 723 N N . SER A 1 97 ? 14.031 8.554 -11.755 1.00 80.81 97 SER A N 1
ATOM 724 C CA . SER A 1 97 ? 14.751 7.291 -11.540 1.00 80.81 97 SER A CA 1
ATOM 725 C C . SER A 1 97 ? 13.875 6.078 -11.880 1.00 80.81 97 SER A C 1
ATOM 727 O O . SER A 1 97 ? 12.649 6.133 -11.738 1.00 80.81 97 SER A O 1
ATOM 729 N N . ALA A 1 98 ? 14.505 4.946 -12.217 1.00 82.69 98 ALA A N 1
ATOM 730 C CA . ALA A 1 98 ? 13.819 3.667 -12.433 1.00 82.69 98 ALA A CA 1
ATOM 731 C C . ALA A 1 98 ? 12.851 3.320 -11.284 1.00 82.69 98 ALA A C 1
ATOM 733 O O . ALA A 1 98 ? 11.711 2.919 -11.507 1.00 82.69 98 ALA A O 1
ATOM 734 N N . HIS A 1 99 ? 13.264 3.580 -10.039 1.00 84.69 99 HIS A N 1
ATOM 735 C CA . HIS A 1 99 ? 12.423 3.384 -8.861 1.00 84.69 99 HIS A CA 1
ATOM 736 C C . HIS A 1 99 ? 11.153 4.249 -8.877 1.00 84.69 99 HIS A C 1
ATOM 738 O O . HIS A 1 99 ? 10.064 3.747 -8.611 1.00 84.69 99 HIS A O 1
ATOM 744 N N . GLN A 1 100 ? 11.270 5.542 -9.196 1.00 86.06 100 GLN A N 1
ATOM 745 C CA . GLN A 1 100 ? 10.117 6.450 -9.239 1.00 86.06 100 GLN A CA 1
ATOM 746 C C . GLN A 1 100 ? 9.125 6.065 -10.337 1.00 86.06 100 GLN A C 1
ATOM 748 O O . GLN A 1 100 ? 7.920 6.152 -10.115 1.00 86.06 100 GLN A O 1
ATOM 753 N N . ARG A 1 101 ? 9.623 5.618 -11.494 1.00 87.25 101 ARG A N 1
ATOM 754 C CA . ARG A 1 101 ? 8.791 5.158 -12.609 1.00 87.25 101 ARG A CA 1
ATOM 755 C C . ARG A 1 101 ? 7.993 3.914 -12.250 1.00 87.25 101 ARG A C 1
ATOM 757 O O . ARG A 1 101 ? 6.772 3.960 -12.321 1.00 87.25 101 ARG A O 1
ATOM 764 N N . VAL A 1 102 ? 8.670 2.870 -11.765 1.00 89.25 102 VAL A N 1
ATOM 765 C CA . VAL A 1 102 ? 8.016 1.627 -11.332 1.00 89.25 102 VAL A CA 1
ATOM 766 C C . VAL A 1 102 ? 6.943 1.924 -10.286 1.00 89.25 102 VAL A C 1
ATOM 768 O O . VAL A 1 102 ? 5.816 1.451 -10.398 1.00 89.25 102 VAL A O 1
ATOM 771 N N . TYR A 1 103 ? 7.250 2.765 -9.291 1.00 90.25 103 TYR A N 1
ATOM 772 C CA . TYR A 1 103 ? 6.253 3.147 -8.292 1.00 90.25 103 TYR A CA 1
ATOM 773 C C . TYR A 1 103 ? 5.076 3.909 -8.896 1.00 90.25 103 TYR A C 1
ATOM 775 O O . TYR A 1 103 ? 3.937 3.631 -8.532 1.00 90.25 103 TYR A O 1
ATOM 783 N N . ARG A 1 104 ? 5.322 4.862 -9.800 1.00 91.06 104 ARG A N 1
ATOM 784 C CA . ARG A 1 104 ? 4.257 5.623 -10.462 1.00 91.06 104 ARG A CA 1
ATOM 785 C C . ARG A 1 104 ? 3.328 4.703 -11.246 1.00 91.06 104 ARG A C 1
ATOM 787 O O . ARG A 1 104 ? 2.118 4.841 -11.100 1.00 91.06 104 ARG A O 1
ATOM 794 N N . GLU A 1 105 ? 3.879 3.793 -12.040 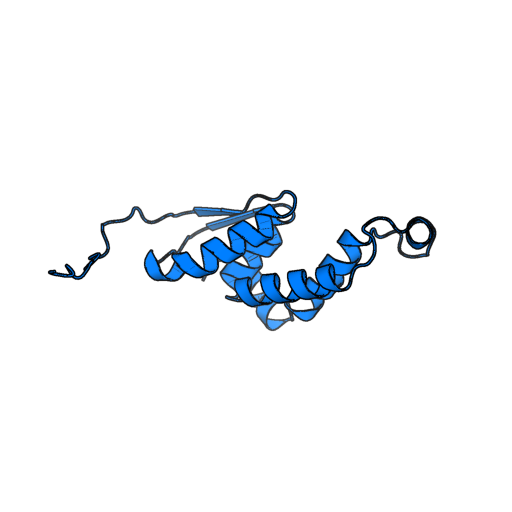1.00 92.06 105 GLU A N 1
ATOM 795 C CA . GLU A 1 105 ? 3.120 2.850 -12.868 1.00 92.06 105 GLU A CA 1
ATOM 796 C C . GLU A 1 105 ? 2.284 1.914 -11.992 1.00 92.06 105 GLU A C 1
ATOM 798 O O . GLU A 1 105 ? 1.057 1.955 -12.047 1.00 92.06 105 GLU A O 1
ATOM 803 N N . VAL A 1 106 ? 2.923 1.186 -11.069 1.00 93.69 106 VAL A N 1
ATOM 804 C CA . VAL A 1 106 ? 2.230 0.235 -10.184 1.00 93.69 106 VAL A CA 1
ATOM 805 C C . VAL A 1 106 ? 1.140 0.917 -9.353 1.00 93.69 106 VAL A C 1
ATOM 807 O O . VAL A 1 106 ? 0.042 0.381 -9.200 1.00 93.69 106 VAL A O 1
ATOM 810 N N . VAL A 1 107 ? 1.414 2.102 -8.798 1.00 94.06 107 VAL A N 1
ATOM 811 C CA . VAL A 1 107 ? 0.414 2.830 -8.003 1.00 94.06 107 VAL A CA 1
ATOM 812 C C . VAL A 1 107 ? -0.746 3.302 -8.875 1.00 94.06 107 VAL A C 1
ATOM 814 O O . VAL A 1 107 ? -1.892 3.170 -8.450 1.00 94.06 107 VAL A O 1
ATOM 817 N N . SER A 1 108 ? -0.474 3.813 -10.076 1.00 94.81 108 SER A N 1
ATOM 818 C CA . SER A 1 108 ? -1.525 4.295 -10.984 1.00 94.81 108 SER A CA 1
ATOM 819 C C . SER A 1 108 ? -2.432 3.165 -11.468 1.00 94.81 108 SER A C 1
ATOM 821 O O . SER A 1 108 ? -3.633 3.375 -11.608 1.00 94.81 108 SER A O 1
ATOM 823 N N . ASP A 1 109 ? -1.879 1.968 -11.663 1.00 95.31 109 ASP A N 1
ATOM 824 C CA . ASP A 1 109 ? -2.632 0.799 -12.120 1.00 95.31 109 ASP A CA 1
ATOM 825 C C . ASP A 1 109 ? -3.526 0.210 -11.021 1.00 95.31 109 ASP A C 1
ATOM 827 O O . ASP A 1 109 ? -4.642 -0.245 -11.276 1.00 95.31 109 ASP A O 1
ATOM 831 N N . ILE A 1 110 ? -3.043 0.200 -9.777 1.00 96.06 110 ILE A N 1
ATOM 832 C CA . ILE A 1 110 ? -3.751 -0.433 -8.657 1.00 96.06 110 ILE A CA 1
ATOM 833 C C . ILE A 1 110 ? -4.775 0.506 -8.023 1.00 96.06 110 ILE A C 1
ATOM 835 O O . ILE A 1 110 ? -5.857 0.049 -7.619 1.00 96.06 110 ILE A O 1
ATOM 839 N N . PHE A 1 111 ? -4.422 1.788 -7.889 1.00 96.50 111 PHE A N 1
ATOM 840 C CA . PHE A 1 111 ? -5.217 2.779 -7.173 1.00 96.50 111 PHE A CA 1
ATOM 841 C C . PHE A 1 111 ? -6.033 3.650 -8.134 1.00 96.50 111 PHE A C 1
ATOM 843 O O . PHE A 1 111 ? -5.707 4.812 -8.380 1.00 96.50 111 PHE A O 1
ATOM 850 N N . ASP A 1 112 ? -7.111 3.072 -8.664 1.00 96.00 112 ASP A N 1
ATOM 851 C CA . ASP A 1 112 ? -8.135 3.762 -9.450 1.00 96.00 112 ASP A CA 1
ATOM 852 C C . ASP A 1 112 ? -8.948 4.797 -8.638 1.00 96.00 112 ASP A C 1
ATOM 854 O O . ASP A 1 112 ? -8.784 4.969 -7.430 1.00 96.00 112 ASP A O 1
ATOM 858 N N . ALA A 1 113 ? -9.885 5.484 -9.294 1.00 97.12 113 ALA A N 1
ATOM 859 C CA . ALA A 1 113 ? -10.709 6.507 -8.647 1.00 97.12 113 ALA A CA 1
ATOM 860 C C . ALA A 1 113 ? -11.539 5.984 -7.453 1.00 97.12 113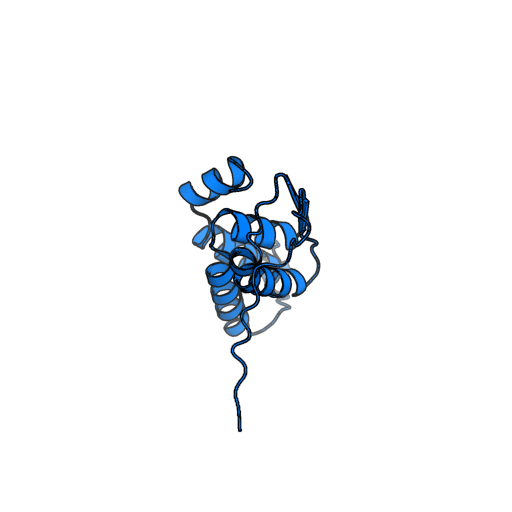 ALA A C 1
ATOM 862 O O . ALA A 1 113 ? -11.836 6.749 -6.535 1.00 97.12 113 ALA A O 1
ATOM 863 N N . VAL A 1 114 ? -11.922 4.702 -7.451 1.00 96.38 114 VAL A N 1
ATOM 864 C CA . VAL A 1 114 ? -12.707 4.103 -6.360 1.00 96.38 114 VAL A CA 1
ATOM 865 C C . VAL A 1 114 ? -11.823 3.914 -5.134 1.00 96.38 114 VAL A C 1
ATOM 867 O O . VAL A 1 114 ? -12.138 4.410 -4.057 1.00 96.38 114 VAL A O 1
ATOM 870 N N . THR A 1 115 ? -10.674 3.277 -5.308 1.00 96.31 115 THR A N 1
ATOM 871 C CA . THR A 1 115 ? -9.714 3.050 -4.219 1.00 96.31 115 THR A CA 1
ATOM 872 C C . THR A 1 115 ? -9.084 4.334 -3.693 1.00 96.31 115 THR A C 1
ATOM 874 O O . THR A 1 115 ? -8.860 4.466 -2.493 1.00 96.31 115 THR A O 1
ATOM 877 N N . GLN A 1 116 ? -8.836 5.325 -4.552 1.00 97.12 116 GLN A N 1
ATOM 878 C CA . GLN A 1 116 ? -8.406 6.655 -4.111 1.00 97.12 116 GLN A CA 1
ATOM 879 C C . GLN A 1 116 ? -9.442 7.301 -3.187 1.00 97.12 116 GLN A C 1
ATOM 881 O O . GLN A 1 116 ? -9.079 7.972 -2.215 1.00 97.12 116 GLN A O 1
ATOM 886 N N . ARG A 1 117 ? -10.733 7.077 -3.457 1.00 97.81 117 ARG A N 1
ATOM 887 C CA . ARG A 1 117 ? -11.807 7.549 -2.588 1.00 97.81 117 ARG A CA 1
ATOM 888 C C . ARG A 1 117 ? -11.808 6.820 -1.249 1.00 97.81 117 ARG A C 1
ATOM 890 O O . ARG A 1 117 ? -11.849 7.496 -0.233 1.00 97.81 117 ARG A O 1
ATOM 897 N N . GLU A 1 118 ? -11.653 5.498 -1.234 1.00 97.44 118 GLU A N 1
ATOM 898 C CA . GLU A 1 118 ? -11.512 4.723 0.012 1.00 97.44 118 GLU A CA 1
ATOM 899 C C . GLU A 1 118 ? -10.351 5.247 0.875 1.00 97.44 118 GLU A C 1
ATOM 901 O O . GLU A 1 118 ? -10.515 5.485 2.067 1.00 97.44 118 GLU A O 1
ATOM 906 N N . VAL A 1 119 ? -9.188 5.515 0.267 1.00 96.88 119 VAL A N 1
ATOM 907 C CA . VAL A 1 119 ? -8.038 6.114 0.970 1.00 96.88 119 VAL A CA 1
ATOM 908 C C . VAL A 1 119 ? -8.375 7.493 1.542 1.00 96.88 119 VAL A C 1
ATOM 910 O O . VAL A 1 119 ? -7.921 7.831 2.634 1.00 96.88 119 VAL A O 1
ATOM 913 N N . THR A 1 120 ? -9.162 8.286 0.814 1.00 96.81 120 THR A N 1
ATOM 914 C CA . THR A 1 120 ? -9.594 9.623 1.247 1.00 96.81 120 THR A CA 1
ATOM 915 C C . THR A 1 120 ? -10.597 9.554 2.400 1.00 96.81 120 THR A C 1
ATOM 917 O O . THR A 1 120 ? -10.523 10.377 3.311 1.00 96.81 120 THR A O 1
ATOM 920 N N . ASP A 1 121 ? -11.502 8.575 2.377 1.00 96.69 121 ASP A N 1
ATOM 921 C CA . ASP A 1 121 ? -12.513 8.359 3.416 1.00 96.69 121 ASP A CA 1
ATOM 922 C C . ASP A 1 121 ? -11.874 7.912 4.749 1.00 96.69 121 ASP A C 1
ATOM 924 O O . ASP A 1 121 ? -12.403 8.206 5.823 1.00 96.69 121 ASP A O 1
ATOM 928 N N . GLY A 1 122 ? -10.680 7.311 4.693 1.00 93.00 122 GLY A N 1
ATOM 929 C CA . GLY A 1 122 ? -9.830 7.051 5.853 1.00 93.00 122 GLY A CA 1
ATOM 930 C C . GLY A 1 122 ? -9.837 5.585 6.298 1.00 93.00 122 GLY A C 1
ATOM 931 O O . GLY A 1 122 ? -10.017 4.693 5.474 1.00 93.00 122 GLY A O 1
ATOM 932 N N . PRO A 1 123 ? -9.538 5.298 7.580 1.00 92.25 123 PRO A N 1
ATOM 933 C CA . PRO A 1 123 ? -9.500 3.926 8.085 1.00 92.25 123 PRO A CA 1
ATOM 934 C C . PRO A 1 123 ? -10.844 3.185 7.905 1.00 92.25 123 PRO A C 1
ATOM 936 O O . PRO A 1 123 ? -11.886 3.827 8.048 1.00 92.25 123 PRO A O 1
ATOM 939 N N . PRO A 1 124 ? -10.811 1.870 7.598 1.00 79.56 124 PRO A N 1
ATOM 940 C CA . PRO A 1 124 ? -12.002 1.043 7.386 1.00 79.56 124 PRO A CA 1
ATOM 941 C C . PRO A 1 124 ? -12.806 0.782 8.666 1.00 79.56 124 PRO A C 1
ATOM 943 O O . PRO A 1 124 ? -12.219 0.878 9.770 1.00 79.56 124 PRO A O 1
#

Solvent-accessible surface area (backbone atoms only — not comparabl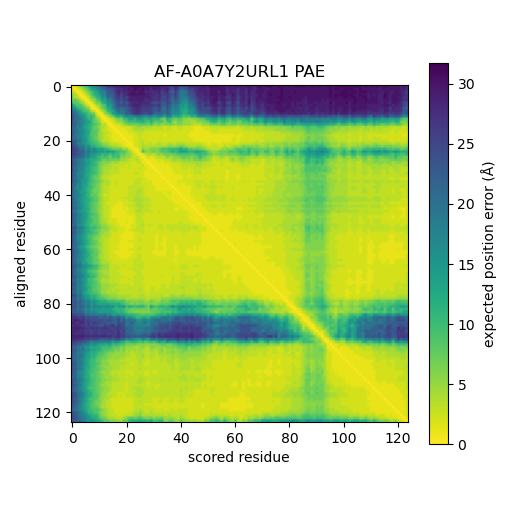e to full-atom values): 7307 Å² total; per-residue (Å²): 136,84,79,75,79,83,76,75,65,82,65,92,64,81,81,53,60,60,44,77,30,60,44,58,80,72,49,15,54,54,53,19,52,50,47,64,65,45,34,71,81,70,63,67,66,30,79,37,77,49,54,39,74,48,3,36,58,27,46,44,16,58,46,58,70,37,24,63,61,52,44,53,50,50,53,51,60,55,71,73,51,90,61,85,72,58,80,65,43,66,73,38,99,78,60,52,52,60,66,56,48,54,50,52,52,55,47,58,72,70,50,42,78,67,47,49,45,44,47,70,77,36,64,107

Mean predicted aligned error: 7.83 Å

Secondary structure (DSSP, 8-state):
------------PPP-SEEEE--STTHHHHHHHHHHHHHHHTT---SEEEE-THHHHHHHHHHTT-HHHHHHHHHHHHHS-S-S--TTGGGSTT---HHHHHHHHHHHHH--HHHHHHHHH---